Protein AF-N8Y8A5-F1 (afdb_monomer_lite)

Radius of gyration: 13.35 Å; chains: 1; bounding box: 26×14×43 Å

Foldseek 3Di:
DDKDKFKDLDPVVRVVVVVVVVVVLVVVQKDKAWDDKDWDWDQDPVRGIMIMIMTDIDMDHRD

Structure (mmCIF, N/CA/C/O backbone):
data_AF-N8Y8A5-F1
#
_entry.id   AF-N8Y8A5-F1
#
loop_
_atom_site.group_PDB
_atom_site.id
_atom_site.type_symbol
_atom_site.label_atom_id
_atom_site.label_alt_id
_atom_site.label_comp_id
_atom_site.label_asym_id
_atom_site.label_entity_id
_atom_site.label_seq_id
_atom_site.pdbx_PDB_ins_code
_atom_site.Cartn_x
_atom_site.Cartn_y
_atom_site.Cartn_z
_atom_site.occupancy
_atom_site.B_iso_or_equiv
_atom_site.auth_seq_id
_atom_site.auth_comp_id
_atom_site.auth_asym_id
_atom_site.auth_atom_id
_atom_site.pdbx_PDB_model_num
ATOM 1 N N . MET A 1 1 ? -15.700 1.879 3.848 1.00 83.81 1 MET A N 1
ATOM 2 C CA . MET A 1 1 ? -14.851 1.489 2.711 1.00 83.81 1 MET A CA 1
ATOM 3 C C . MET A 1 1 ? -14.246 2.712 2.050 1.00 83.81 1 MET A C 1
ATOM 5 O O . MET A 1 1 ? -14.971 3.604 1.628 1.00 83.81 1 MET A O 1
ATOM 9 N N . GLN A 1 2 ? -12.920 2.760 2.028 1.00 95.50 2 GLN A N 1
ATOM 10 C CA . GLN A 1 2 ? -12.087 3.826 1.480 1.00 95.50 2 GLN A CA 1
ATOM 11 C C . GLN A 1 2 ? -11.094 3.221 0.475 1.00 95.50 2 GLN A C 1
ATOM 13 O O . GLN A 1 2 ? -10.844 2.012 0.496 1.00 95.50 2 GLN A O 1
ATOM 18 N N . ILE A 1 3 ? -10.558 4.054 -0.420 1.00 94.00 3 ILE A N 1
ATOM 19 C CA . ILE A 1 3 ? -9.626 3.642 -1.476 1.00 94.00 3 ILE A CA 1
ATOM 20 C C . ILE A 1 3 ? -8.427 4.594 -1.479 1.00 94.00 3 ILE A C 1
ATOM 22 O O . ILE A 1 3 ? -8.616 5.807 -1.439 1.00 94.00 3 ILE A O 1
ATOM 26 N N . GLN A 1 4 ? -7.210 4.051 -1.543 1.00 95.88 4 GLN A N 1
ATOM 27 C CA . GL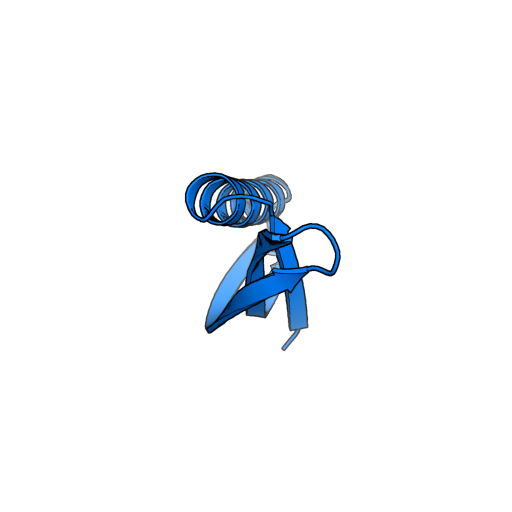N A 1 4 ? -5.963 4.812 -1.650 1.00 95.88 4 GLN A CA 1
ATOM 28 C C . GLN A 1 4 ? -5.113 4.263 -2.799 1.00 95.88 4 GLN A C 1
ATOM 30 O O . GLN A 1 4 ? -4.900 3.054 -2.894 1.00 95.88 4 GLN A O 1
ATOM 35 N N . GLY A 1 5 ? -4.637 5.160 -3.663 1.00 95.94 5 GLY A N 1
ATOM 36 C CA . GLY A 1 5 ? -3.675 4.852 -4.720 1.00 95.94 5 GLY A CA 1
ATOM 37 C C . GLY A 1 5 ? -2.242 5.153 -4.284 1.00 95.94 5 GLY A C 1
ATOM 38 O O . GLY A 1 5 ? -2.016 6.123 -3.557 1.00 95.94 5 GLY A O 1
ATOM 39 N N . PHE A 1 6 ? -1.303 4.333 -4.744 1.00 96.69 6 PHE A N 1
ATOM 40 C CA . PHE A 1 6 ? 0.139 4.502 -4.573 1.00 96.69 6 PHE A CA 1
ATOM 41 C C . PHE A 1 6 ? 0.832 4.254 -5.908 1.00 96.69 6 PHE A C 1
ATOM 43 O O . PHE A 1 6 ? 0.379 3.404 -6.679 1.00 96.69 6 PHE A O 1
ATOM 50 N N . GLU A 1 7 ? 1.921 4.969 -6.164 1.00 96.56 7 GLU A N 1
ATOM 51 C CA . GLU A 1 7 ? 2.732 4.834 -7.369 1.00 96.56 7 GLU A CA 1
ATOM 52 C C . GLU A 1 7 ? 4.195 5.121 -7.040 1.00 96.56 7 GLU A C 1
ATOM 54 O O . GLU A 1 7 ? 4.483 6.097 -6.351 1.00 96.56 7 GLU A O 1
ATOM 59 N N . ASP A 1 8 ? 5.097 4.282 -7.544 1.00 96.75 8 ASP A N 1
ATOM 60 C CA . ASP A 1 8 ? 6.535 4.410 -7.354 1.00 96.75 8 ASP A CA 1
ATOM 61 C C . ASP A 1 8 ? 7.320 3.792 -8.526 1.00 96.75 8 ASP A C 1
ATOM 63 O O . ASP A 1 8 ? 6.850 2.900 -9.236 1.00 96.75 8 ASP A O 1
ATOM 67 N N . TYR A 1 9 ? 8.569 4.230 -8.704 1.00 93.94 9 TYR A N 1
ATOM 68 C CA . TYR A 1 9 ? 9.462 3.764 -9.780 1.00 93.94 9 TYR A CA 1
ATOM 69 C C . TYR A 1 9 ? 10.164 2.427 -9.479 1.00 93.94 9 TYR A C 1
ATOM 71 O O . TYR A 1 9 ? 10.981 1.943 -10.263 1.00 93.94 9 TYR A O 1
ATOM 79 N N . SER A 1 10 ? 9.860 1.801 -8.339 1.00 96.12 10 SER A N 1
ATOM 80 C CA . SER A 1 10 ? 10.278 0.431 -8.033 1.00 96.12 10 SER A CA 1
ATOM 81 C C . SER A 1 10 ? 9.246 -0.278 -7.159 1.00 96.12 10 SER A C 1
ATOM 83 O O . SER A 1 10 ? 8.570 0.349 -6.344 1.00 96.12 10 SER A O 1
ATOM 85 N N . ALA A 1 11 ? 9.162 -1.605 -7.280 1.00 95.06 11 ALA A N 1
ATOM 86 C CA . ALA A 1 11 ? 8.280 -2.417 -6.441 1.00 95.06 11 ALA A CA 1
ATOM 87 C C . ALA A 1 11 ? 8.622 -2.310 -4.942 1.00 95.06 11 ALA A C 1
ATOM 89 O O . ALA A 1 11 ? 7.727 -2.358 -4.099 1.00 95.06 11 ALA A O 1
ATOM 90 N N . GLN A 1 12 ? 9.908 -2.146 -4.609 1.00 97.44 12 GLN A N 1
ATOM 91 C CA . GLN A 1 12 ? 10.352 -1.965 -3.228 1.00 97.44 12 GLN A CA 1
ATOM 92 C C . GLN A 1 12 ? 9.871 -0.626 -2.663 1.00 97.44 12 GLN A C 1
ATOM 94 O O . GLN A 1 12 ? 9.257 -0.611 -1.599 1.00 97.44 12 GLN A O 1
ATOM 99 N N . ALA A 1 13 ? 10.094 0.472 -3.392 1.00 97.31 13 ALA A N 1
ATOM 100 C CA . ALA A 1 13 ? 9.641 1.797 -2.975 1.00 97.31 13 ALA A CA 1
ATOM 101 C C . ALA A 1 13 ? 8.115 1.831 -2.788 1.00 97.31 13 ALA A C 1
ATOM 103 O O . ALA A 1 13 ? 7.642 2.309 -1.762 1.00 97.31 13 ALA A O 1
ATOM 104 N N . LEU A 1 14 ? 7.359 1.199 -3.697 1.00 97.94 14 LEU A N 1
ATOM 105 C CA . LEU A 1 14 ? 5.905 1.065 -3.571 1.00 97.94 14 LEU A CA 1
ATOM 106 C C . LEU A 1 14 ? 5.499 0.371 -2.261 1.00 97.94 14 LEU A C 1
ATOM 108 O O . LEU A 1 14 ? 4.602 0.828 -1.552 1.00 97.94 14 LEU A O 1
ATOM 112 N N . ALA A 1 15 ? 6.153 -0.745 -1.927 1.00 97.31 15 ALA A N 1
ATOM 113 C CA . ALA A 1 15 ? 5.872 -1.481 -0.698 1.00 97.31 15 ALA A CA 1
ATOM 114 C C . ALA A 1 15 ? 6.223 -0.660 0.554 1.00 97.31 15 ALA A C 1
ATOM 116 O O . ALA A 1 15 ? 5.455 -0.638 1.519 1.00 97.31 15 ALA A O 1
ATOM 117 N N . GLU A 1 16 ? 7.357 0.041 0.538 1.00 98.31 16 GLU A N 1
ATOM 118 C CA . GLU A 1 16 ? 7.781 0.930 1.621 1.00 98.31 16 GLU A CA 1
ATOM 119 C C . GLU A 1 16 ? 6.793 2.082 1.821 1.00 98.31 16 GLU A C 1
ATOM 121 O O . GLU A 1 16 ? 6.389 2.346 2.953 1.00 98.31 16 GLU A O 1
ATOM 126 N N . HIS A 1 17 ? 6.333 2.707 0.739 1.00 97.88 17 HIS A N 1
ATOM 127 C CA . HIS A 1 17 ? 5.372 3.802 0.774 1.00 97.88 17 HIS A CA 1
ATOM 128 C C . HIS A 1 17 ? 4.025 3.361 1.367 1.00 97.88 17 HIS A C 1
ATOM 130 O O . HIS A 1 17 ? 3.502 4.012 2.278 1.00 97.88 17 HIS A O 1
ATOM 136 N N . ILE A 1 18 ? 3.494 2.209 0.938 1.00 97.75 18 ILE A N 1
ATOM 137 C CA . ILE A 1 18 ? 2.272 1.631 1.520 1.00 97.75 18 ILE A CA 1
ATOM 138 C C . ILE A 1 18 ? 2.468 1.373 3.021 1.00 97.75 18 ILE A C 1
ATOM 140 O O . ILE A 1 18 ? 1.629 1.768 3.831 1.00 97.75 18 ILE A O 1
ATOM 144 N N . ASN A 1 19 ? 3.586 0.760 3.419 1.00 97.50 19 ASN A N 1
ATOM 145 C CA . ASN A 1 19 ? 3.872 0.457 4.824 1.00 97.50 19 ASN A CA 1
ATOM 146 C C . ASN A 1 19 ? 3.995 1.721 5.685 1.00 97.50 19 ASN A C 1
ATOM 148 O O . ASN A 1 19 ? 3.454 1.769 6.792 1.00 97.50 19 ASN A O 1
ATOM 152 N N . GLN A 1 20 ? 4.669 2.756 5.182 1.00 98.25 20 GLN A N 1
ATOM 153 C CA . GLN A 1 20 ? 4.798 4.042 5.866 1.00 98.25 20 GLN A CA 1
ATOM 154 C C . GLN A 1 20 ? 3.440 4.720 6.044 1.00 98.25 20 GLN A C 1
ATOM 156 O O . GLN A 1 20 ? 3.146 5.228 7.128 1.00 98.25 20 GLN A O 1
ATOM 161 N N . TRP A 1 21 ? 2.585 4.673 5.021 1.00 97.94 21 TRP A N 1
ATOM 162 C CA . TRP A 1 21 ? 1.223 5.186 5.114 1.00 97.94 21 TRP A CA 1
ATOM 163 C C . TRP A 1 21 ? 0.421 4.456 6.200 1.00 97.94 21 TRP A C 1
ATOM 165 O O . TRP A 1 21 ? -0.181 5.118 7.049 1.00 97.94 21 TRP A O 1
ATOM 175 N N . ILE A 1 22 ? 0.468 3.116 6.248 1.00 96.88 22 ILE A N 1
ATOM 176 C CA . ILE A 1 22 ? -0.199 2.324 7.300 1.00 96.88 22 ILE A CA 1
ATOM 177 C C . ILE A 1 22 ? 0.326 2.730 8.679 1.00 96.88 22 ILE A C 1
ATOM 179 O O . ILE A 1 22 ? -0.462 3.039 9.572 1.00 96.88 22 ILE A O 1
ATOM 183 N N . ALA A 1 23 ? 1.649 2.769 8.851 1.00 97.94 23 ALA A N 1
ATOM 184 C CA . ALA A 1 23 ? 2.284 3.125 10.116 1.00 97.94 23 ALA A CA 1
ATOM 185 C C . ALA A 1 23 ? 1.886 4.533 10.593 1.00 97.94 23 ALA A C 1
ATOM 187 O O . ALA A 1 23 ? 1.668 4.731 11.789 1.00 97.94 23 ALA A O 1
ATOM 188 N N . GLY A 1 24 ? 1.738 5.489 9.670 1.00 98.00 24 GLY A N 1
ATOM 189 C CA . GLY A 1 24 ? 1.212 6.823 9.960 1.00 98.00 24 GLY A CA 1
ATOM 190 C C . GLY A 1 24 ? -0.210 6.773 10.520 1.00 98.00 24 GLY A C 1
ATOM 191 O O . GLY A 1 24 ? -0.467 7.324 11.586 1.00 98.00 24 GLY A O 1
ATOM 192 N N . ARG A 1 25 ? -1.121 6.028 9.876 1.00 96.88 25 ARG A N 1
ATOM 193 C CA . ARG A 1 25 ? -2.509 5.880 10.361 1.00 96.88 25 ARG A CA 1
ATOM 194 C C . ARG A 1 25 ? -2.587 5.224 11.736 1.00 96.88 25 ARG A C 1
ATOM 196 O O . ARG A 1 25 ? -3.359 5.672 12.581 1.00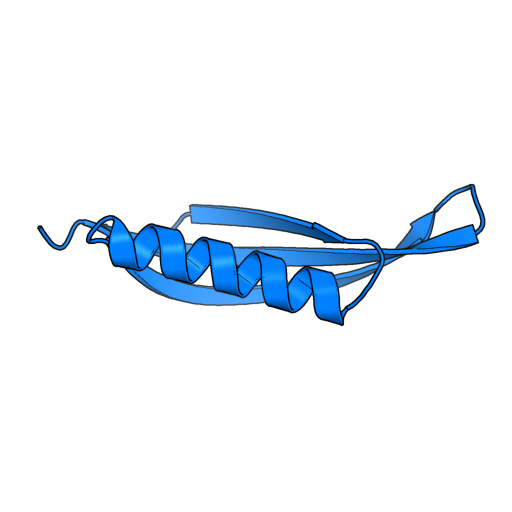 96.88 25 ARG A O 1
ATOM 203 N N . LEU A 1 26 ? -1.773 4.198 11.978 1.00 96.56 26 LEU A N 1
ATOM 204 C CA . LEU A 1 26 ? -1.702 3.545 13.286 1.00 96.56 26 LEU A CA 1
ATOM 205 C C . LEU A 1 26 ? -1.192 4.508 14.368 1.00 96.56 26 LEU A C 1
ATOM 207 O O . LEU A 1 26 ? -1.771 4.571 15.450 1.00 96.56 26 LEU A O 1
ATOM 211 N N . ARG A 1 27 ? -0.149 5.297 14.071 1.00 97.00 27 ARG A N 1
ATOM 212 C CA . ARG A 1 27 ? 0.379 6.331 14.980 1.00 97.00 27 ARG A CA 1
ATOM 213 C C . ARG A 1 27 ? -0.667 7.394 15.303 1.00 97.00 27 ARG A C 1
ATOM 215 O O . ARG A 1 27 ? -0.748 7.842 16.442 1.00 97.00 27 ARG A O 1
ATOM 222 N N . ASP A 1 28 ? -1.499 7.730 14.326 1.00 96.31 28 ASP A N 1
ATOM 223 C CA . ASP A 1 28 ? -2.619 8.650 14.490 1.00 96.31 28 ASP A CA 1
ATOM 224 C C . ASP A 1 28 ? -3.805 8.017 15.241 1.00 96.31 28 ASP A C 1
ATOM 226 O O . ASP A 1 28 ? -4.856 8.643 15.342 1.00 96.31 28 ASP A O 1
ATOM 230 N N . GLY A 1 29 ? -3.697 6.796 15.774 1.00 97.56 29 GLY A N 1
ATOM 231 C CA . GLY A 1 29 ? -4.751 6.158 16.568 1.00 97.56 29 GLY A CA 1
ATOM 232 C C . GLY A 1 29 ? -5.915 5.620 15.736 1.00 97.56 29 GLY A C 1
ATOM 233 O O . GLY A 1 29 ? -7.053 5.614 16.206 1.00 97.56 29 GLY A O 1
ATOM 234 N N . TYR A 1 30 ? -5.658 5.202 14.496 1.00 97.50 30 TYR A N 1
ATOM 235 C CA . TYR A 1 30 ? -6.635 4.492 13.674 1.00 97.50 30 TYR A CA 1
ATOM 236 C C . TYR A 1 30 ? -6.366 2.988 13.650 1.00 97.50 30 TYR A C 1
ATOM 238 O O . TYR A 1 30 ? -5.220 2.547 13.629 1.00 97.50 30 TYR A O 1
ATOM 246 N N . ARG A 1 31 ? -7.432 2.191 13.559 1.00 97.38 31 ARG A N 1
ATOM 247 C CA . ARG A 1 31 ? -7.378 0.791 13.135 1.00 97.38 31 ARG A CA 1
ATOM 248 C C . ARG A 1 31 ? -7.607 0.756 11.630 1.00 97.38 31 ARG A C 1
ATOM 250 O O . ARG A 1 31 ? -8.619 1.268 11.158 1.00 97.38 31 ARG A O 1
ATOM 257 N N . VAL A 1 32 ? -6.690 0.138 10.888 1.00 96.94 32 VAL A N 1
ATOM 258 C CA . VAL A 1 32 ? -6.786 -0.035 9.429 1.00 96.94 32 VAL A CA 1
ATOM 259 C C . VAL A 1 32 ? -7.011 -1.512 9.112 1.00 96.94 32 VAL A C 1
ATOM 261 O O . VAL A 1 32 ? -6.207 -2.357 9.498 1.00 96.94 32 VAL A O 1
ATOM 264 N N . GLN A 1 33 ? -8.091 -1.832 8.399 1.00 97.06 33 GLN A N 1
ATOM 265 C CA . GLN A 1 33 ? -8.388 -3.174 7.902 1.00 97.06 33 GLN A CA 1
ATO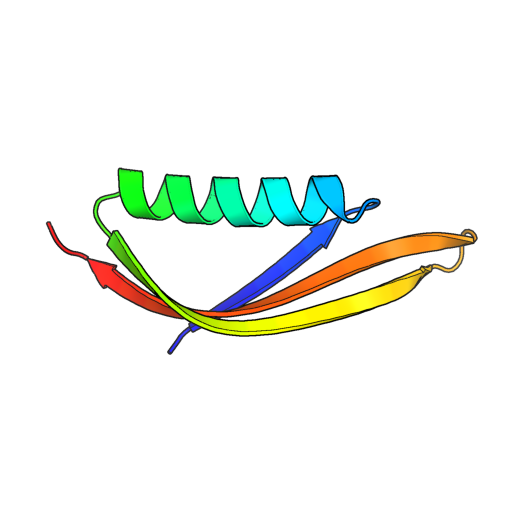M 266 C C . GLN A 1 33 ? -8.293 -3.196 6.377 1.00 97.06 33 GLN A C 1
ATOM 268 O O . GLN A 1 33 ? -9.156 -2.662 5.680 1.00 97.06 33 GLN A O 1
ATOM 273 N N . MET A 1 34 ? -7.266 -3.863 5.854 1.00 96.19 34 MET A N 1
ATOM 274 C CA . MET A 1 34 ? -7.120 -4.073 4.414 1.00 96.19 34 MET A CA 1
ATOM 275 C C . MET A 1 34 ? -8.153 -5.081 3.915 1.00 96.19 34 MET A C 1
ATOM 277 O O . MET A 1 34 ? -8.304 -6.164 4.480 1.00 96.19 34 MET A O 1
ATOM 281 N N . ARG A 1 35 ? -8.870 -4.722 2.849 1.00 97.06 35 ARG A N 1
ATOM 282 C CA . ARG A 1 35 ? -9.867 -5.584 2.198 1.00 97.06 35 ARG A CA 1
ATOM 283 C C . ARG A 1 35 ? -9.339 -6.178 0.911 1.00 97.06 35 ARG A C 1
ATOM 285 O O . ARG A 1 35 ? -9.576 -7.346 0.634 1.00 97.06 35 ARG A O 1
ATOM 292 N N . ASN A 1 36 ? -8.665 -5.357 0.116 1.00 97.25 36 ASN A N 1
ATOM 293 C CA . ASN A 1 36 ? -8.117 -5.765 -1.163 1.00 97.25 36 ASN A CA 1
ATOM 294 C C . ASN A 1 36 ? -6.937 -4.871 -1.532 1.00 97.25 36 ASN A C 1
ATOM 296 O O . ASN A 1 36 ? -6.936 -3.684 -1.208 1.00 97.25 36 ASN A O 1
ATOM 300 N N . ILE A 1 37 ? -5.975 -5.428 -2.256 1.00 96.56 37 ILE A N 1
ATOM 301 C CA . ILE A 1 37 ? -4.886 -4.674 -2.868 1.00 96.56 37 ILE A CA 1
ATOM 302 C C . ILE A 1 37 ? -4.751 -5.162 -4.305 1.00 96.56 37 ILE A C 1
ATOM 3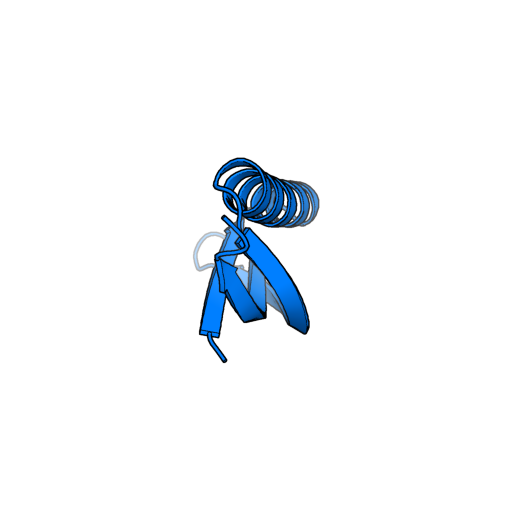04 O O . ILE A 1 37 ? -4.601 -6.358 -4.549 1.00 96.56 37 ILE A O 1
ATOM 308 N N . LYS A 1 38 ? -4.821 -4.235 -5.259 1.00 97.69 38 LYS A N 1
ATOM 309 C CA . LYS A 1 38 ? -4.574 -4.512 -6.676 1.00 97.69 38 LYS A CA 1
ATOM 310 C C . LYS A 1 38 ? -3.255 -3.878 -7.076 1.00 97.69 38 LYS A C 1
ATOM 312 O O . LYS A 1 38 ? -3.143 -2.660 -7.011 1.00 97.69 38 LYS A O 1
ATOM 317 N N . TYR A 1 39 ? -2.300 -4.695 -7.500 1.00 96.75 39 TYR A N 1
ATOM 318 C CA . TYR A 1 39 ? -1.024 -4.229 -8.032 1.00 96.75 39 TYR A CA 1
ATOM 319 C C . TYR A 1 39 ? -1.087 -4.117 -9.551 1.00 96.75 39 TYR A C 1
ATOM 321 O O . TYR A 1 39 ? -1.696 -4.958 -10.216 1.00 96.75 39 TYR A O 1
ATOM 329 N N . GLN A 1 40 ? -0.431 -3.097 -10.090 1.00 96.38 40 GLN A N 1
ATOM 330 C CA . GLN A 1 40 ? -0.269 -2.896 -11.519 1.00 96.38 40 GLN A CA 1
ATOM 331 C C . GLN A 1 40 ? 1.165 -2.456 -11.816 1.00 96.38 40 GLN A C 1
ATOM 333 O O . GLN A 1 40 ? 1.836 -1.818 -11.006 1.00 96.38 40 GLN A O 1
ATOM 338 N N . THR A 1 41 ? 1.645 -2.821 -12.998 1.00 96.44 41 THR A N 1
ATOM 339 C CA . THR A 1 41 ? 2.925 -2.355 -13.524 1.00 96.44 41 THR A CA 1
ATOM 340 C C . THR A 1 41 ? 2.717 -1.909 -14.958 1.00 96.44 41 THR A C 1
ATOM 342 O O . THR A 1 41 ? 2.004 -2.566 -15.719 1.00 96.44 41 THR A O 1
ATOM 345 N N . MET A 1 42 ? 3.316 -0.782 -15.317 1.00 96.00 42 MET A N 1
ATOM 346 C CA . MET A 1 42 ? 3.304 -0.258 -16.676 1.00 96.00 42 MET A CA 1
ATOM 347 C C . MET A 1 42 ? 4.647 0.377 -17.014 1.00 96.00 42 MET A C 1
ATOM 349 O O . MET A 1 42 ? 5.429 0.705 -16.128 1.00 96.00 42 MET A O 1
ATOM 353 N N . VAL A 1 43 ? 4.901 0.560 -18.304 1.00 95.69 43 VAL A N 1
ATOM 354 C CA . VAL A 1 43 ? 6.050 1.318 -18.801 1.00 95.69 43 VAL A CA 1
ATOM 355 C C . VAL A 1 43 ? 5.529 2.669 -19.284 1.00 95.69 43 VAL A C 1
ATOM 357 O O . VAL A 1 43 ? 4.562 2.705 -20.048 1.00 95.69 43 VAL A O 1
ATOM 360 N N . ASN A 1 44 ? 6.109 3.773 -18.813 1.00 92.25 44 ASN A N 1
ATOM 361 C CA . ASN A 1 44 ? 5.705 5.112 -19.248 1.00 92.25 44 ASN A CA 1
ATOM 362 C C . ASN A 1 44 ? 6.287 5.466 -20.632 1.00 92.25 44 ASN A C 1
ATOM 364 O O . ASN A 1 44 ? 7.024 4.691 -21.240 1.00 92.25 44 ASN A O 1
ATOM 368 N N . SER A 1 45 ? 5.981 6.666 -21.131 1.00 93.56 45 SER A N 1
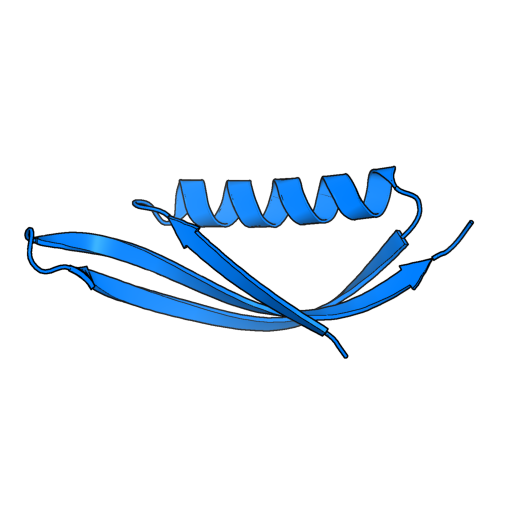ATOM 369 C CA . SER A 1 45 ? 6.487 7.159 -22.422 1.00 93.56 45 SER A CA 1
ATOM 370 C C . SER A 1 45 ? 8.013 7.299 -22.496 1.00 93.56 45 SER A C 1
ATOM 372 O O . SER A 1 45 ? 8.554 7.417 -23.590 1.00 93.56 45 SER A O 1
ATOM 374 N N . GLU A 1 46 ? 8.702 7.290 -21.356 1.00 94.19 46 GLU A N 1
ATOM 375 C CA . GLU A 1 46 ? 10.161 7.402 -21.243 1.00 94.19 46 GLU A CA 1
ATOM 376 C C . GLU A 1 46 ? 10.844 6.030 -21.108 1.00 94.19 46 GLU A C 1
ATOM 378 O O . GLU A 1 46 ? 12.062 5.955 -20.961 1.00 94.19 46 GLU A O 1
ATOM 383 N N . GLY A 1 47 ? 10.083 4.930 -21.156 1.00 94.81 47 GLY A N 1
ATOM 384 C CA . GLY A 1 47 ? 10.622 3.579 -20.987 1.00 94.81 47 GLY A CA 1
ATOM 385 C C . GLY A 1 47 ? 10.873 3.184 -19.527 1.00 94.81 47 GLY A C 1
ATOM 386 O O . GLY A 1 47 ? 11.485 2.146 -19.276 1.00 94.81 47 GLY A O 1
ATOM 387 N N . LEU A 1 48 ? 10.410 3.981 -18.560 1.00 94.31 48 LEU A N 1
ATOM 388 C CA . LEU A 1 48 ? 10.569 3.696 -17.136 1.00 94.31 48 LEU A CA 1
ATOM 389 C C . LEU A 1 48 ? 9.437 2.804 -16.628 1.00 94.31 48 LEU A C 1
ATOM 391 O O . LEU A 1 48 ? 8.263 3.028 -16.928 1.00 94.31 48 LEU A O 1
ATOM 395 N N . ASN A 1 49 ? 9.801 1.811 -15.815 1.00 95.94 49 ASN A N 1
ATOM 396 C CA . ASN A 1 49 ? 8.835 0.981 -15.107 1.00 95.94 49 ASN A CA 1
ATOM 397 C C . ASN A 1 49 ? 8.178 1.792 -13.987 1.00 95.94 49 ASN A C 1
ATOM 399 O O . ASN A 1 49 ? 8.860 2.318 -13.108 1.00 95.94 49 ASN A O 1
ATOM 403 N N . ILE A 1 50 ? 6.853 1.831 -14.003 1.00 96.38 50 ILE A N 1
ATOM 404 C CA . ILE A 1 50 ? 6.011 2.412 -12.967 1.00 96.38 50 ILE A CA 1
ATOM 405 C C . ILE A 1 50 ? 5.238 1.278 -12.301 1.00 96.38 50 ILE A C 1
ATOM 407 O O . ILE A 1 50 ? 4.586 0.472 -12.972 1.00 96.38 50 ILE A O 1
ATOM 411 N N . TYR A 1 51 ? 5.307 1.228 -10.976 1.00 97.94 51 TYR A N 1
ATOM 412 C CA . TYR A 1 51 ? 4.613 0.260 -10.139 1.00 97.94 51 TYR A CA 1
ATOM 413 C C . TYR A 1 51 ? 3.550 0.997 -9.343 1.00 97.94 51 TYR A C 1
ATOM 415 O O . TYR A 1 51 ? 3.852 1.977 -8.669 1.00 97.94 51 TYR A O 1
ATOM 423 N N . SER A 1 52 ? 2.315 0.517 -9.381 1.00 97.94 52 SER A N 1
ATOM 424 C CA . SER A 1 52 ? 1.215 1.134 -8.654 1.00 97.94 52 SER A CA 1
ATOM 425 C C . SER A 1 52 ? 0.388 0.112 -7.891 1.00 97.94 52 SER A C 1
ATOM 427 O O . SER A 1 52 ? 0.366 -1.084 -8.201 1.00 97.94 52 SER A O 1
ATOM 429 N N . ALA A 1 53 ? -0.281 0.588 -6.846 1.00 98.12 53 ALA A N 1
ATOM 430 C CA . ALA A 1 53 ? -1.205 -0.205 -6.057 1.00 98.12 53 ALA A CA 1
ATOM 431 C C . ALA A 1 53 ? -2.472 0.587 -5.748 1.00 98.12 53 ALA A C 1
ATOM 433 O O . ALA A 1 53 ? -2.416 1.741 -5.326 1.00 98.12 53 ALA A O 1
ATOM 434 N N . LEU A 1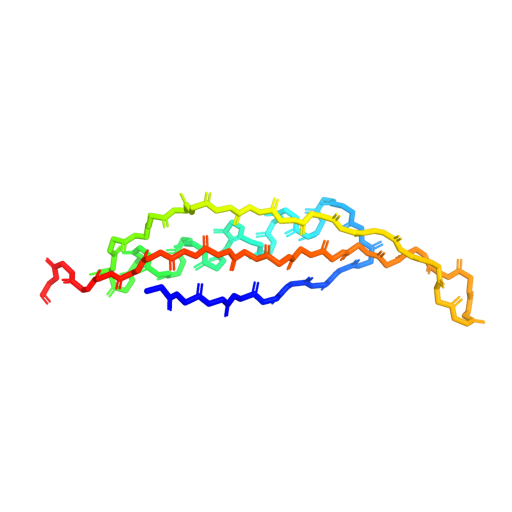 54 ? -3.620 -0.068 -5.897 1.00 98.12 54 LEU A N 1
ATOM 435 C CA . LEU A 1 54 ? -4.901 0.423 -5.410 1.00 98.12 54 LEU A CA 1
ATOM 436 C C . LEU A 1 54 ? -5.311 -0.392 -4.184 1.00 98.12 54 LEU A C 1
ATOM 438 O O . LEU A 1 54 ? -5.616 -1.584 -4.290 1.00 98.12 54 LEU A O 1
ATOM 442 N N . VAL A 1 55 ? -5.320 0.255 -3.024 1.00 97.88 55 VAL A N 1
ATOM 443 C CA . VAL A 1 55 ? -5.639 -0.353 -1.731 1.00 97.88 55 VAL A CA 1
ATOM 444 C C . VAL A 1 55 ? -7.072 -0.002 -1.351 1.00 97.88 55 VAL A C 1
ATOM 446 O O . VAL A 1 55 ? -7.422 1.172 -1.243 1.00 97.88 55 VAL A O 1
ATOM 449 N N . VAL A 1 56 ? -7.898 -1.020 -1.117 1.00 98.06 56 VAL A N 1
ATOM 450 C CA . VAL A 1 56 ? -9.250 -0.885 -0.564 1.00 98.06 56 VAL A CA 1
ATOM 451 C C . VAL A 1 56 ? -9.206 -1.289 0.900 1.00 98.06 56 VAL A C 1
ATOM 453 O O . VAL A 1 56 ? -8.784 -2.401 1.231 1.00 98.06 56 VAL A O 1
ATOM 456 N N . PHE A 1 57 ? -9.660 -0.404 1.779 1.00 97.75 57 PHE A N 1
ATOM 457 C CA . PHE A 1 57 ? -9.552 -0.592 3.220 1.00 97.75 57 PHE A CA 1
ATOM 458 C C . PHE A 1 57 ? -10.751 -0.006 3.965 1.00 97.75 57 PHE A C 1
ATOM 460 O O . PHE A 1 57 ? -11.478 0.853 3.464 1.00 97.75 57 PHE A O 1
ATOM 467 N N . ASP A 1 58 ? -10.950 -0.472 5.189 1.00 97.75 58 ASP A N 1
ATOM 468 C CA . ASP A 1 58 ? -11.749 0.224 6.187 1.00 97.75 58 ASP A CA 1
ATOM 469 C C . ASP A 1 58 ? -10.811 0.833 7.224 1.00 97.75 58 ASP A C 1
ATOM 471 O O . ASP A 1 58 ? -9.764 0.269 7.545 1.00 97.75 58 ASP A O 1
ATOM 475 N N . MET A 1 59 ? -11.176 2.004 7.731 1.00 96.31 59 MET A N 1
ATOM 476 C CA . MET A 1 59 ? -10.410 2.697 8.753 1.00 96.31 59 MET A CA 1
ATOM 477 C C . MET A 1 59 ? -11.367 3.310 9.762 1.00 96.31 59 MET A C 1
ATOM 479 O O . MET A 1 59 ? -12.343 3.956 9.377 1.00 96.31 59 MET A O 1
ATOM 483 N N . GLU A 1 60 ? -11.069 3.117 11.039 1.00 97.25 60 GLU A N 1
ATOM 484 C CA . GLU A 1 60 ? -11.825 3.684 12.152 1.00 97.25 60 GLU A CA 1
ATOM 485 C C . GLU A 1 60 ? -10.870 4.289 13.176 1.00 97.25 60 GLU A C 1
ATOM 487 O O . GLU A 1 60 ? -9.765 3.784 13.385 1.00 97.25 60 GLU A O 1
ATOM 492 N N . LYS A 1 61 ? -11.284 5.392 13.795 1.00 96.81 61 LYS A N 1
ATOM 493 C CA . LYS A 1 61 ? -10.549 5.990 14.905 1.00 96.81 61 LYS A CA 1
ATOM 494 C C . LYS A 1 61 ? -10.805 5.143 16.153 1.00 96.81 61 LYS A C 1
ATOM 496 O O . LYS A 1 61 ? -11.958 4.856 16.456 1.00 96.81 61 LYS A O 1
ATOM 501 N N . VAL A 1 62 ? -9.741 4.736 16.840 1.00 94.12 62 VAL A N 1
ATOM 502 C CA . VAL A 1 62 ? -9.811 3.891 18.051 1.00 94.12 62 VAL A CA 1
ATOM 503 C C . VAL A 1 62 ? -9.480 4.670 19.331 1.00 94.12 62 VAL A C 1
ATOM 505 O O . VAL A 1 62 ? -9.398 4.069 20.399 1.00 94.12 62 VAL A O 1
ATOM 508 N N . ALA A 1 63 ? -9.295 5.989 19.214 1.00 69.94 63 ALA A N 1
ATOM 509 C CA . ALA A 1 63 ? -9.062 6.931 20.307 1.00 69.94 63 ALA A CA 1
ATOM 510 C C . ALA A 1 63 ? -10.209 7.939 20.407 1.00 69.94 63 ALA A C 1
ATOM 512 O O . ALA A 1 63 ? -10.627 8.435 19.332 1.00 69.94 63 ALA A O 1
#

pLDDT: mean 96.02, std 3.91, range [69.94, 98.31]

Organism: NCBI:txid1120926

Secondary structure (DSSP, 8-state):
-EEEEEEESSHHHHHHHHHHHHHHHHHTTEEEEEEEEEEEEEE-TTS-EEEEEEEEEEEEE--

Sequence (63 aa):
MQIQGFEDYSAQALAEHINQWIAGRLRDGYRVQMRNIKYQTMVNSEGLNIYSALVVFDMEKVA